Protein AF-A0A1H4D649-F1 (afdb_monomer_lite)

Radius of gyration: 18.48 Å; chains: 1; bounding box: 42×36×55 Å

pLDDT: mean 93.85, std 6.38, range [50.16, 98.44]

Structure (mmCIF, N/CA/C/O backbone):
data_AF-A0A1H4D649-F1
#
_entry.id   AF-A0A1H4D649-F1
#
loop_
_atom_site.group_PDB
_atom_site.id
_atom_site.type_symbol
_atom_site.label_atom_id
_atom_site.label_alt_id
_atom_site.label_comp_id
_atom_site.label_asym_id
_atom_site.label_entity_id
_atom_site.label_seq_id
_atom_site.pdbx_PDB_ins_code
_atom_site.Cartn_x
_atom_site.Cartn_y
_atom_site.Cartn_z
_atom_site.occupancy
_atom_site.B_iso_or_equiv
_atom_site.auth_seq_id
_atom_site.auth_comp_id
_atom_site.auth_asym_id
_atom_site.auth_atom_id
_atom_site.pdbx_PDB_model_num
ATOM 1 N N . MET A 1 1 ? -26.988 -7.680 29.047 1.00 50.16 1 MET A N 1
ATOM 2 C CA . MET A 1 1 ? -26.308 -8.970 28.793 1.00 50.16 1 MET A CA 1
ATOM 3 C C . MET A 1 1 ? -24.868 -8.710 28.358 1.00 50.16 1 MET A C 1
ATOM 5 O O . MET A 1 1 ? -24.687 -8.160 27.274 1.00 50.16 1 MET A O 1
ATOM 9 N N . PRO A 1 2 ? -23.869 -9.079 29.176 1.00 62.22 2 PRO A N 1
ATOM 10 C CA . PRO A 1 2 ? -22.442 -8.845 28.904 1.00 62.22 2 PRO A CA 1
ATOM 11 C C . PRO A 1 2 ? -21.950 -9.403 27.554 1.00 62.22 2 PRO A C 1
ATOM 13 O O . PRO A 1 2 ? -21.134 -8.778 26.887 1.00 62.22 2 PRO A O 1
ATOM 16 N N . GLY A 1 3 ? -22.519 -10.518 27.077 1.00 72.06 3 GLY A N 1
ATOM 17 C CA . GLY A 1 3 ? -22.082 -11.174 25.835 1.00 72.06 3 GLY A CA 1
ATOM 18 C C . GLY A 1 3 ? -22.300 -10.380 24.537 1.00 72.06 3 GLY A C 1
ATOM 19 O O . GLY A 1 3 ? -21.521 -10.526 23.598 1.00 72.06 3 GLY A O 1
ATOM 20 N N . ARG A 1 4 ? -23.309 -9.495 24.462 1.00 71.31 4 ARG A N 1
ATOM 21 C CA . ARG A 1 4 ? -23.602 -8.726 23.231 1.00 71.31 4 ARG A CA 1
ATOM 22 C C . ARG A 1 4 ? -22.546 -7.653 22.946 1.00 71.31 4 ARG A C 1
ATOM 24 O O . ARG A 1 4 ? -22.216 -7.400 21.787 1.00 71.31 4 ARG A O 1
ATOM 31 N N . GLN A 1 5 ? -22.020 -7.022 23.995 1.00 75.31 5 GLN A N 1
ATOM 32 C CA . GLN A 1 5 ? -20.973 -6.006 23.870 1.00 75.31 5 GLN A CA 1
ATOM 33 C C . GLN A 1 5 ? -19.656 -6.648 23.425 1.00 75.31 5 GLN A C 1
ATOM 35 O O . GLN A 1 5 ? -19.051 -6.179 22.465 1.00 75.31 5 GLN A O 1
ATOM 40 N N . THR A 1 6 ? -19.282 -7.780 24.027 1.00 79.50 6 THR A N 1
ATOM 41 C CA . THR A 1 6 ? -18.096 -8.550 23.628 1.00 79.50 6 THR A CA 1
ATOM 42 C C . THR A 1 6 ? -18.176 -9.015 22.175 1.00 79.50 6 THR A C 1
ATOM 44 O O . THR A 1 6 ? -17.224 -8.817 21.426 1.00 79.50 6 THR A O 1
ATOM 47 N N . LEU A 1 7 ? -19.323 -9.551 21.736 1.00 81.81 7 LEU A N 1
ATOM 48 C CA . LEU A 1 7 ? -19.526 -9.951 20.337 1.00 81.81 7 LEU A CA 1
ATOM 49 C C . LEU A 1 7 ? -19.322 -8.771 19.372 1.00 81.81 7 LEU A C 1
ATOM 51 O O . LEU A 1 7 ? -18.661 -8.907 18.349 1.00 81.81 7 LEU A O 1
ATOM 55 N N . THR A 1 8 ? -19.850 -7.596 19.721 1.00 90.19 8 THR A N 1
ATOM 56 C CA . THR A 1 8 ? -19.710 -6.386 18.896 1.00 90.19 8 THR A CA 1
ATOM 57 C C . THR A 1 8 ? -18.246 -5.956 18.770 1.00 90.19 8 THR A C 1
ATOM 59 O O . THR A 1 8 ? -17.802 -5.600 17.680 1.00 90.19 8 THR A O 1
ATOM 62 N N . VAL A 1 9 ? -17.476 -6.025 19.862 1.00 90.50 9 VAL A N 1
ATOM 63 C CA . VAL A 1 9 ? -16.033 -5.731 19.845 1.00 90.50 9 VAL A CA 1
ATOM 64 C C . VAL A 1 9 ? -15.288 -6.709 18.939 1.00 90.50 9 VAL A C 1
ATOM 66 O O . VAL A 1 9 ? -14.512 -6.272 18.094 1.00 90.50 9 VAL A O 1
ATOM 69 N N . GLN A 1 10 ? -15.568 -8.008 19.057 1.00 91.81 10 GLN A N 1
ATOM 70 C CA . GLN A 1 10 ? -14.917 -9.035 18.239 1.00 91.81 10 GLN A CA 1
ATOM 71 C C . GLN A 1 10 ? -15.236 -8.875 16.745 1.00 91.81 10 GLN A C 1
ATOM 73 O O . GLN A 1 10 ? -14.346 -9.000 15.907 1.00 91.81 10 GLN A O 1
ATOM 78 N N . ILE A 1 11 ? -16.474 -8.507 16.396 1.00 94.12 11 ILE A N 1
ATOM 79 C CA . ILE A 1 11 ? -16.847 -8.197 15.007 1.00 94.12 11 ILE A CA 1
ATOM 80 C C . ILE A 1 11 ? -16.070 -6.980 14.490 1.00 94.12 11 ILE A C 1
ATOM 82 O O . ILE A 1 11 ? -15.531 -7.021 13.385 1.00 94.12 11 ILE A O 1
ATOM 86 N N . ASN A 1 12 ? -15.965 -5.905 15.276 1.00 95.56 12 ASN A N 1
ATOM 87 C CA . ASN A 1 12 ? -15.187 -4.731 14.870 1.00 95.56 12 ASN A CA 1
ATOM 88 C C . ASN A 1 12 ? -13.706 -5.083 14.672 1.00 95.56 12 ASN A C 1
ATOM 90 O O . ASN A 1 12 ? -13.090 -4.635 13.708 1.00 95.56 12 ASN A O 1
ATOM 94 N N . PHE A 1 13 ? -13.145 -5.919 15.544 1.00 96.31 13 PHE A N 1
ATOM 95 C CA . PHE A 1 13 ? -11.767 -6.391 15.435 1.00 96.31 13 PHE A CA 1
ATOM 96 C C . PHE A 1 13 ? -11.538 -7.214 14.163 1.00 96.31 13 PHE A C 1
ATOM 98 O O . PHE A 1 13 ? -10.566 -6.972 13.443 1.00 96.31 13 PHE A O 1
ATOM 105 N N . ALA A 1 14 ? -12.461 -8.122 13.839 1.00 96.38 14 ALA A N 1
ATOM 106 C CA . ALA A 1 14 ? -12.430 -8.889 12.597 1.00 96.38 14 ALA A CA 1
ATOM 107 C C . ALA A 1 14 ? -12.497 -7.980 11.356 1.00 96.38 14 ALA A C 1
ATOM 109 O O . ALA A 1 14 ? -11.747 -8.175 10.404 1.00 96.38 14 ALA A O 1
ATOM 110 N N . LEU A 1 15 ? -13.330 -6.933 11.376 1.00 96.50 15 LEU A N 1
ATOM 111 C CA . LEU A 1 15 ? -13.402 -5.965 10.275 1.00 96.50 15 LEU A CA 1
ATOM 112 C C . LEU A 1 15 ? -12.088 -5.194 10.095 1.00 96.50 15 LEU A C 1
ATOM 114 O O . LEU A 1 15 ? -11.616 -5.036 8.975 1.00 96.50 15 LEU A O 1
ATOM 118 N N . ILE A 1 16 ? -11.488 -4.715 11.185 1.00 97.00 16 ILE A N 1
ATOM 119 C CA . ILE A 1 16 ? -10.252 -3.920 11.142 1.00 97.00 16 ILE A CA 1
ATOM 120 C C . ILE A 1 16 ? -9.076 -4.761 10.636 1.00 97.00 16 ILE A C 1
ATOM 122 O O . ILE A 1 16 ? -8.329 -4.325 9.758 1.00 97.00 16 ILE A O 1
ATOM 126 N N . THR A 1 17 ? -8.929 -5.976 11.164 1.00 96.62 17 THR A N 1
ATOM 127 C CA . THR A 1 17 ? -7.891 -6.918 10.722 1.00 96.62 17 THR A CA 1
ATOM 128 C C . THR A 1 17 ? -8.098 -7.329 9.266 1.00 96.62 17 THR A C 1
ATOM 130 O O . THR A 1 17 ? -7.141 -7.295 8.494 1.00 96.62 17 THR A O 1
ATOM 133 N N . GLY A 1 18 ? -9.344 -7.604 8.867 1.00 97.25 18 GLY A N 1
ATOM 134 C CA . GLY A 1 18 ? -9.715 -7.889 7.483 1.00 97.25 18 GLY A CA 1
ATOM 135 C C . GLY A 1 18 ? -9.338 -6.761 6.524 1.00 97.25 18 GLY A C 1
ATOM 136 O O . GLY A 1 18 ? -8.682 -7.015 5.524 1.00 97.25 18 GLY A O 1
ATOM 137 N N . LEU A 1 19 ? -9.648 -5.502 6.854 1.00 97.88 19 LEU A N 1
ATOM 138 C CA . LEU A 1 19 ? -9.308 -4.351 6.003 1.00 97.88 19 LEU A CA 1
ATOM 139 C C . LEU A 1 19 ? -7.804 -4.234 5.714 1.00 97.88 19 LEU A C 1
ATOM 141 O O . LEU A 1 19 ? -7.420 -3.957 4.579 1.00 97.88 19 LEU A O 1
ATOM 145 N N . SER A 1 20 ? -6.950 -4.440 6.722 1.00 96.94 20 SER A N 1
ATOM 146 C CA . SER A 1 20 ? -5.493 -4.418 6.525 1.00 96.94 20 SER A CA 1
ATOM 147 C C . SER A 1 20 ? -5.022 -5.583 5.647 1.00 96.94 20 SER A C 1
ATOM 149 O O . SER A 1 20 ? -4.202 -5.371 4.756 1.00 96.94 20 SER A O 1
ATOM 151 N N . SER A 1 21 ? -5.564 -6.788 5.849 1.00 96.12 21 SER A N 1
ATOM 152 C CA . SER A 1 21 ? -5.237 -7.963 5.032 1.00 96.12 21 SER A CA 1
ATOM 153 C C . SER A 1 21 ? -5.671 -7.811 3.573 1.00 96.12 21 SER A C 1
ATOM 155 O O . SER A 1 21 ? -4.878 -8.086 2.677 1.00 96.12 21 SER A O 1
ATOM 157 N N . GLU A 1 22 ? -6.886 -7.322 3.321 1.00 97.75 22 GLU A N 1
ATOM 158 C CA . GLU A 1 22 ? -7.396 -7.077 1.964 1.00 97.75 22 GLU A CA 1
ATOM 159 C C . GLU A 1 22 ? -6.545 -6.036 1.231 1.00 97.75 22 GLU A C 1
ATOM 161 O O . GLU A 1 22 ? -6.132 -6.238 0.091 1.00 97.75 22 GLU A O 1
ATOM 166 N N . PHE A 1 23 ? -6.195 -4.940 1.910 1.00 98.19 23 PHE A N 1
ATOM 167 C CA . PHE A 1 23 ? -5.320 -3.929 1.325 1.00 98.19 23 PHE A CA 1
ATOM 168 C C . PHE A 1 23 ? -3.904 -4.458 1.055 1.00 98.19 23 PHE A C 1
ATOM 170 O O . PHE A 1 23 ? -3.298 -4.113 0.041 1.00 98.19 23 PHE A O 1
ATOM 177 N N . GLN A 1 24 ? -3.378 -5.325 1.925 1.00 97.25 24 GLN A N 1
ATOM 178 C CA . GLN A 1 24 ? -2.114 -6.020 1.678 1.00 97.25 24 GLN A CA 1
ATOM 179 C C . GLN A 1 24 ? -2.203 -6.915 0.434 1.00 97.25 24 GLN A C 1
ATOM 181 O O . GLN A 1 24 ? -1.266 -6.929 -0.362 1.00 97.25 24 GLN A O 1
ATOM 186 N N . GLY A 1 25 ? -3.321 -7.625 0.251 1.00 97.38 25 GLY A N 1
ATOM 187 C CA . GLY A 1 25 ? -3.605 -8.422 -0.944 1.00 97.38 25 GLY A CA 1
ATOM 188 C C . GLY A 1 25 ? -3.597 -7.574 -2.214 1.00 97.38 25 GLY A C 1
ATOM 189 O O . GLY A 1 25 ? -2.839 -7.872 -3.134 1.00 97.38 25 GLY A O 1
ATOM 190 N N . PHE A 1 26 ? -4.341 -6.463 -2.215 1.00 97.69 26 PHE A N 1
ATOM 191 C CA . PHE A 1 26 ? -4.327 -5.484 -3.306 1.00 97.69 26 PHE A CA 1
ATOM 192 C C . PHE A 1 26 ? -2.906 -4.998 -3.626 1.00 97.69 26 PHE A C 1
ATOM 194 O O . PHE A 1 26 ? -2.477 -5.044 -4.775 1.00 97.69 26 PHE A O 1
ATOM 201 N N . ALA A 1 27 ? -2.149 -4.561 -2.616 1.00 97.50 27 ALA A N 1
ATOM 202 C CA . ALA A 1 27 ? -0.816 -4.006 -2.830 1.00 97.50 27 ALA A CA 1
ATOM 203 C C . ALA A 1 27 ? 0.164 -5.039 -3.412 1.00 97.50 27 ALA A C 1
ATOM 205 O O . ALA A 1 27 ? 1.004 -4.688 -4.240 1.00 97.50 27 ALA A O 1
ATOM 206 N N . ARG A 1 28 ? 0.041 -6.312 -3.010 1.00 96.94 28 ARG A N 1
ATOM 207 C CA . ARG A 1 28 ? 0.821 -7.419 -3.583 1.00 96.94 28 ARG A CA 1
ATOM 208 C C . ARG A 1 28 ? 0.428 -7.692 -5.028 1.00 96.94 28 ARG A C 1
ATOM 210 O O . ARG A 1 28 ? 1.317 -7.821 -5.861 1.00 96.94 28 ARG A O 1
ATOM 217 N N . GLN A 1 29 ? -0.870 -7.731 -5.317 1.00 97.19 29 GLN A N 1
ATOM 218 C CA . GLN A 1 29 ? -1.369 -7.959 -6.668 1.00 97.19 29 GLN A CA 1
ATOM 219 C C . GLN A 1 29 ? -0.921 -6.853 -7.627 1.00 97.19 29 GLN A C 1
ATOM 221 O O . GLN A 1 29 ? -0.374 -7.159 -8.680 1.00 97.19 29 GLN A O 1
ATOM 226 N N . LEU A 1 30 ? -1.069 -5.582 -7.244 1.00 97.56 30 LEU A N 1
ATOM 227 C CA . LEU A 1 30 ? -0.631 -4.460 -8.077 1.00 97.56 30 LEU A CA 1
ATOM 228 C C . LEU A 1 30 ? 0.886 -4.486 -8.317 1.00 97.56 30 LEU A C 1
ATOM 230 O O . LEU A 1 30 ? 1.361 -4.170 -9.408 1.00 97.56 30 LEU A O 1
ATOM 234 N N . HIS A 1 31 ? 1.664 -4.887 -7.308 1.00 96.94 31 HIS A N 1
ATOM 235 C CA . HIS A 1 31 ? 3.105 -5.077 -7.470 1.00 96.94 31 HIS A CA 1
ATOM 236 C C . HIS A 1 31 ? 3.409 -6.205 -8.460 1.00 96.94 31 HIS A C 1
ATOM 238 O O . HIS A 1 31 ? 4.203 -6.000 -9.372 1.00 96.94 31 HIS A O 1
ATOM 244 N N . ASP A 1 32 ? 2.728 -7.349 -8.354 1.00 96.38 32 ASP A N 1
ATOM 245 C CA . ASP A 1 32 ? 2.872 -8.448 -9.311 1.00 96.38 32 ASP A CA 1
ATOM 246 C C . ASP A 1 32 ? 2.512 -7.990 -10.733 1.00 96.38 32 ASP A C 1
ATOM 248 O O . ASP A 1 32 ? 3.306 -8.192 -11.652 1.00 96.38 32 ASP A O 1
ATOM 252 N N . GLU A 1 33 ? 1.379 -7.308 -10.922 1.00 96.75 33 GLU A N 1
ATOM 253 C CA . GLU A 1 33 ? 0.952 -6.727 -12.207 1.00 96.75 33 GLU A CA 1
ATOM 254 C C . GLU A 1 33 ? 1.990 -5.747 -12.772 1.00 96.75 33 GLU A C 1
ATOM 256 O O . GLU A 1 33 ? 2.311 -5.797 -13.961 1.00 96.75 33 GLU A O 1
ATOM 261 N N 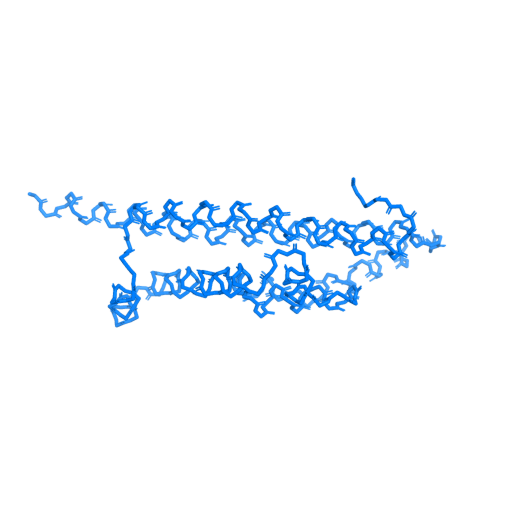. SER A 1 34 ? 2.614 -4.939 -11.913 1.00 96.50 34 SER A N 1
ATOM 262 C CA . SER A 1 34 ? 3.719 -4.052 -12.293 1.00 96.50 34 SER A CA 1
ATOM 263 C C . SER A 1 34 ? 4.934 -4.830 -12.810 1.00 96.50 34 SER A C 1
ATOM 265 O O . SER A 1 34 ? 5.529 -4.446 -13.819 1.00 96.50 34 SER A O 1
ATOM 267 N N . ILE A 1 35 ? 5.294 -5.945 -12.159 1.00 95.12 35 ILE A N 1
ATOM 268 C CA . ILE A 1 35 ? 6.378 -6.834 -12.612 1.00 95.12 35 ILE A CA 1
ATOM 269 C C . ILE A 1 35 ? 6.028 -7.435 -13.976 1.00 95.12 35 ILE A C 1
ATOM 271 O O . ILE A 1 35 ? 6.875 -7.461 -14.872 1.00 95.12 35 ILE A O 1
ATOM 275 N N . TYR A 1 36 ? 4.796 -7.926 -14.139 1.00 93.50 36 TYR A N 1
ATOM 276 C CA . TYR A 1 36 ? 4.326 -8.497 -15.401 1.00 93.50 36 TYR A CA 1
ATOM 277 C C . TYR A 1 36 ? 4.417 -7.487 -16.542 1.00 93.50 36 TYR A C 1
ATOM 279 O O . TYR A 1 36 ? 5.009 -7.799 -17.576 1.00 93.50 36 TYR A O 1
ATOM 287 N N . ALA A 1 37 ? 3.875 -6.284 -16.346 1.00 94.38 37 ALA A N 1
ATOM 288 C CA . ALA A 1 37 ? 3.899 -5.224 -17.345 1.00 94.38 37 ALA A CA 1
ATOM 289 C C . ALA A 1 37 ? 5.338 -4.847 -17.721 1.00 94.38 37 ALA A C 1
ATOM 291 O O . ALA A 1 37 ? 5.694 -4.879 -18.899 1.00 94.38 37 ALA A O 1
ATOM 292 N N . PHE A 1 38 ? 6.190 -4.600 -16.718 1.00 92.69 38 PHE A N 1
ATOM 293 C CA . PHE A 1 38 ? 7.594 -4.250 -16.924 1.00 92.69 38 PHE A CA 1
ATOM 294 C C . PHE A 1 38 ? 8.339 -5.312 -17.735 1.00 92.69 38 PHE A C 1
ATOM 296 O O . PHE A 1 38 ? 8.965 -4.994 -18.742 1.00 92.69 38 PHE A O 1
ATOM 303 N N . VAL A 1 39 ? 8.261 -6.586 -17.335 1.00 91.44 39 VAL A N 1
ATOM 304 C CA . VAL A 1 39 ? 9.004 -7.653 -18.020 1.00 91.44 39 VAL A CA 1
ATOM 305 C C . VAL A 1 39 ? 8.470 -7.899 -19.428 1.00 91.44 39 VAL A C 1
ATOM 307 O O . VAL A 1 39 ? 9.268 -8.142 -20.332 1.00 91.44 39 VAL A O 1
ATOM 310 N N . ASN A 1 40 ? 7.159 -7.787 -19.646 1.00 89.12 40 ASN A N 1
ATOM 311 C CA . ASN A 1 40 ? 6.572 -7.927 -20.979 1.00 89.12 40 ASN A CA 1
ATOM 312 C C . ASN A 1 40 ? 6.984 -6.796 -21.931 1.00 89.12 40 ASN A C 1
ATOM 314 O O . ASN A 1 40 ? 7.085 -7.038 -23.131 1.00 89.12 40 ASN A O 1
ATOM 318 N N . ALA A 1 41 ? 7.260 -5.599 -21.410 1.00 89.31 41 ALA A N 1
ATOM 319 C CA . ALA A 1 41 ? 7.794 -4.494 -22.201 1.00 89.31 41 ALA A CA 1
ATOM 320 C C . ALA A 1 41 ? 9.289 -4.659 -22.540 1.00 89.31 41 ALA A C 1
ATOM 322 O O . ALA A 1 41 ? 9.788 -4.012 -23.460 1.00 89.31 41 ALA A O 1
ATOM 323 N N . THR A 1 42 ? 10.030 -5.525 -21.834 1.00 82.44 42 THR A N 1
ATOM 324 C CA . THR A 1 42 ? 11.439 -5.788 -22.166 1.00 82.44 42 THR A CA 1
ATOM 325 C C . THR A 1 42 ? 11.579 -6.676 -23.404 1.00 82.44 42 THR A C 1
ATOM 327 O O . THR A 1 42 ? 10.866 -7.662 -23.577 1.00 82.44 42 THR A O 1
ATOM 330 N N . THR A 1 43 ? 12.577 -6.398 -24.246 1.00 81.62 43 THR A N 1
ATOM 331 C CA . THR A 1 43 ? 12.881 -7.181 -25.458 1.00 81.62 43 THR A CA 1
ATOM 332 C C . THR A 1 43 ? 13.616 -8.497 -25.172 1.00 81.62 43 THR A C 1
ATOM 334 O O . THR A 1 43 ? 14.292 -9.016 -26.056 1.00 81.62 43 THR A O 1
ATOM 337 N N . VAL A 1 44 ? 13.546 -9.034 -23.946 1.00 81.00 44 VAL A N 1
ATOM 338 C CA . VAL A 1 44 ? 14.234 -10.276 -23.558 1.00 81.00 44 VAL A CA 1
ATOM 339 C C . VAL A 1 44 ? 13.558 -11.463 -24.263 1.00 81.00 44 VAL A C 1
ATOM 341 O O . VAL A 1 44 ? 12.440 -11.827 -23.888 1.00 81.00 44 VAL A O 1
ATOM 344 N N . PRO A 1 45 ? 14.197 -12.100 -25.267 1.00 79.25 45 PRO A N 1
ATOM 345 C CA . PRO A 1 45 ? 13.522 -13.110 -26.085 1.00 79.25 45 PRO A CA 1
ATOM 346 C C . PRO A 1 45 ? 13.333 -14.423 -25.318 1.00 79.25 45 PRO A C 1
ATOM 348 O O . PRO A 1 45 ? 12.290 -15.076 -25.409 1.00 79.25 45 PRO A O 1
ATOM 351 N N . ASP A 1 46 ? 14.342 -14.790 -24.525 1.00 89.38 46 ASP A N 1
ATOM 352 C CA . ASP A 1 46 ? 14.404 -16.059 -23.813 1.00 89.38 46 ASP A CA 1
ATOM 353 C C . ASP A 1 46 ? 13.380 -16.103 -22.652 1.00 89.38 46 ASP A C 1
ATOM 355 O O . ASP A 1 46 ? 13.434 -15.272 -21.735 1.00 89.38 46 ASP A O 1
ATOM 359 N N . PRO A 1 47 ? 12.420 -17.050 -22.662 1.00 88.44 47 PRO A N 1
ATOM 360 C CA . PRO A 1 47 ? 11.431 -17.201 -21.592 1.00 88.44 47 PRO A CA 1
ATOM 361 C C . PRO A 1 47 ? 12.036 -17.519 -20.217 1.00 88.44 47 PRO A C 1
ATOM 363 O O . PRO A 1 47 ? 11.509 -17.069 -19.200 1.00 88.44 47 PRO A O 1
ATOM 366 N N . THR A 1 48 ? 13.147 -18.255 -20.172 1.00 91.56 48 THR A N 1
ATOM 367 C CA . THR A 1 48 ? 13.870 -18.594 -18.939 1.00 91.56 48 THR A CA 1
ATOM 368 C C . THR A 1 48 ? 14.460 -17.340 -18.318 1.00 91.56 48 THR A C 1
ATOM 370 O O . THR A 1 48 ? 14.271 -17.090 -17.129 1.00 91.56 48 THR A O 1
ATOM 373 N N . ILE A 1 49 ? 15.113 -16.500 -19.127 1.00 88.75 49 ILE A N 1
ATOM 374 C CA . ILE A 1 49 ? 15.678 -15.232 -18.646 1.00 88.75 49 ILE A CA 1
ATOM 375 C C . ILE A 1 49 ? 14.557 -14.306 -18.162 1.00 88.75 49 ILE A C 1
ATOM 377 O O . ILE A 1 49 ? 14.674 -13.729 -17.081 1.00 88.75 49 ILE A O 1
ATOM 381 N N . ARG A 1 50 ? 13.430 -14.217 -18.884 1.00 89.25 50 ARG A N 1
ATOM 382 C CA . ARG A 1 50 ? 12.254 -13.457 -18.418 1.00 89.25 50 ARG A CA 1
ATOM 383 C C . ARG A 1 50 ? 11.753 -13.944 -17.063 1.00 89.25 50 ARG A C 1
ATOM 385 O O . ARG A 1 50 ? 11.468 -13.122 -16.196 1.00 89.25 50 ARG A O 1
ATOM 392 N N . GLN A 1 51 ? 11.678 -15.256 -16.852 1.00 90.00 51 GLN A N 1
ATOM 393 C CA . GLN A 1 51 ? 11.263 -15.810 -15.566 1.00 90.00 51 GLN A CA 1
ATOM 394 C C . GLN A 1 51 ? 12.246 -15.454 -14.444 1.00 90.00 51 GLN A C 1
ATOM 396 O O . GLN A 1 51 ? 11.808 -15.064 -13.364 1.00 90.00 51 GLN A O 1
ATOM 401 N N . VAL A 1 52 ? 13.555 -15.517 -14.703 1.00 91.19 52 VAL A N 1
ATOM 402 C CA . VAL A 1 52 ? 14.583 -15.104 -13.733 1.00 91.19 52 VAL A CA 1
ATOM 403 C C . VAL A 1 52 ? 14.432 -13.626 -13.367 1.00 91.19 52 VAL A C 1
ATOM 405 O O . VAL A 1 52 ? 14.432 -13.295 -12.183 1.00 91.19 52 VAL A O 1
ATOM 408 N N . VAL A 1 53 ? 14.225 -12.742 -14.350 1.00 90.25 53 VAL A N 1
ATOM 409 C CA . VAL A 1 53 ? 13.993 -11.309 -14.097 1.00 90.25 53 VAL A CA 1
ATOM 410 C C . VAL A 1 53 ? 12.741 -11.107 -13.240 1.00 90.25 53 VAL A C 1
ATOM 412 O O . VAL A 1 53 ? 12.793 -10.396 -12.239 1.00 90.25 53 VAL A O 1
ATOM 415 N N . ARG A 1 54 ? 11.630 -11.781 -13.563 1.00 90.94 54 ARG A N 1
ATOM 416 C CA . ARG A 1 54 ? 10.390 -11.700 -12.770 1.00 90.94 54 ARG A CA 1
ATOM 417 C C . ARG A 1 54 ? 10.608 -12.154 -11.331 1.00 90.94 54 ARG A C 1
ATOM 419 O O . ARG A 1 54 ? 10.211 -11.453 -10.403 1.00 90.94 54 ARG A O 1
ATOM 426 N N . SER A 1 55 ? 11.273 -13.292 -11.140 1.00 90.81 55 SER A N 1
ATOM 427 C CA . SER A 1 55 ? 11.620 -13.800 -9.813 1.00 90.81 55 SER A CA 1
ATOM 428 C C . SER A 1 55 ? 12.515 -12.833 -9.044 1.00 90.81 55 SER A C 1
ATOM 430 O O . SER A 1 55 ? 12.316 -12.672 -7.844 1.00 90.81 55 SER A O 1
ATOM 432 N N . GLN A 1 56 ? 13.443 -12.145 -9.712 1.00 91.19 56 GLN A N 1
ATOM 433 C CA . GLN A 1 56 ? 14.308 -11.161 -9.070 1.00 91.19 56 GLN A CA 1
ATOM 434 C C . GLN A 1 56 ? 13.528 -9.935 -8.579 1.00 91.19 56 GLN A C 1
ATOM 436 O O . GLN A 1 56 ? 13.745 -9.500 -7.450 1.00 91.19 56 GLN A O 1
ATOM 441 N N . PHE A 1 57 ? 12.594 -9.410 -9.377 1.00 89.62 57 PHE A N 1
ATOM 442 C CA . PHE A 1 57 ? 11.741 -8.285 -8.973 1.00 89.62 57 PHE A CA 1
ATOM 443 C C . PHE A 1 57 ? 10.737 -8.652 -7.871 1.00 89.62 57 PHE A C 1
ATOM 445 O O . PHE A 1 57 ? 10.424 -7.817 -7.025 1.00 89.62 57 PHE A O 1
ATOM 452 N N . ALA A 1 58 ? 10.243 -9.893 -7.863 1.00 91.56 58 ALA A N 1
ATOM 453 C CA . ALA A 1 58 ? 9.380 -10.393 -6.794 1.00 91.56 58 ALA A CA 1
ATOM 454 C C . ALA A 1 58 ? 10.172 -10.722 -5.515 1.00 91.56 58 ALA A C 1
ATOM 456 O O . ALA A 1 58 ? 9.618 -10.740 -4.413 1.00 91.56 58 ALA A O 1
ATOM 457 N N . SER A 1 59 ? 11.473 -11.006 -5.647 1.00 90.50 59 SER A N 1
ATOM 458 C CA . SER A 1 59 ? 12.308 -11.394 -4.517 1.00 90.50 59 SER A CA 1
ATOM 459 C C . SER A 1 59 ? 12.407 -10.266 -3.494 1.00 90.50 59 SER A C 1
ATOM 461 O O . SER A 1 59 ? 12.618 -9.100 -3.817 1.00 90.50 59 SER A O 1
ATOM 463 N N . GLY A 1 60 ? 12.255 -10.622 -2.220 1.00 87.19 60 GLY A N 1
ATOM 464 C CA . GLY A 1 60 ? 12.413 -9.663 -1.132 1.00 87.19 60 GLY A CA 1
ATOM 465 C C . GLY A 1 60 ? 11.281 -8.642 -0.997 1.00 87.19 60 GLY A C 1
ATOM 466 O O . GLY A 1 60 ? 11.462 -7.705 -0.222 1.00 87.19 60 GLY A O 1
ATOM 467 N N . ARG A 1 61 ? 10.128 -8.837 -1.661 1.00 93.44 61 ARG A N 1
ATOM 468 C CA . ARG A 1 61 ? 8.927 -8.013 -1.459 1.00 93.44 61 ARG A CA 1
ATOM 469 C C . ARG A 1 61 ? 8.590 -7.915 0.033 1.00 93.44 61 ARG A C 1
ATOM 471 O O . ARG A 1 61 ? 8.311 -8.914 0.699 1.00 93.44 61 ARG A O 1
ATOM 478 N N . SER A 1 62 ? 8.614 -6.703 0.572 1.00 94.12 62 SER A N 1
ATOM 479 C CA . SER A 1 62 ? 8.394 -6.403 1.990 1.00 94.12 62 SER A CA 1
ATOM 480 C C . SER A 1 62 ? 7.007 -6.857 2.433 1.00 94.12 62 SER A C 1
ATOM 482 O O . SER A 1 62 ? 6.857 -7.426 3.516 1.00 94.12 62 SER A O 1
ATOM 484 N N . LEU A 1 63 ? 6.005 -6.684 1.564 1.00 93.06 63 LEU A N 1
ATOM 485 C CA . LEU A 1 63 ? 4.624 -7.116 1.793 1.00 93.06 63 LEU A CA 1
ATOM 486 C C . LEU A 1 63 ? 4.445 -8.640 1.920 1.00 93.06 63 LEU A C 1
ATOM 488 O O . LEU A 1 63 ? 3.371 -9.082 2.334 1.00 93.06 63 LEU A O 1
ATOM 492 N N . ASP A 1 64 ? 5.458 -9.459 1.614 1.00 92.19 64 ASP A N 1
ATOM 493 C CA . ASP A 1 64 ? 5.419 -10.903 1.894 1.00 92.19 64 ASP A CA 1
ATOM 494 C C . ASP A 1 64 ? 5.714 -11.224 3.362 1.00 92.19 64 ASP A C 1
ATOM 496 O O . ASP A 1 64 ? 5.372 -12.304 3.842 1.00 92.19 64 ASP A O 1
ATOM 500 N N . ARG A 1 65 ? 6.354 -10.296 4.080 1.00 89.94 65 ARG A N 1
ATOM 501 C CA . ARG A 1 65 ? 6.853 -10.501 5.449 1.00 89.94 65 ARG A CA 1
ATOM 502 C C . ARG A 1 65 ? 6.260 -9.527 6.459 1.00 89.94 65 ARG A C 1
ATOM 504 O O . ARG A 1 65 ? 6.338 -9.773 7.658 1.00 89.94 65 ARG A O 1
ATOM 511 N N . GLN A 1 66 ? 5.723 -8.404 5.991 1.00 91.12 66 GLN A N 1
ATOM 512 C CA . GLN A 1 66 ? 5.304 -7.284 6.825 1.00 91.12 66 GLN A CA 1
ATOM 513 C C . GLN A 1 66 ? 3.911 -6.787 6.437 1.00 91.12 66 GLN A C 1
ATOM 515 O O . GLN A 1 66 ? 3.428 -7.015 5.329 1.00 91.12 66 GLN A O 1
ATOM 520 N N . ASN A 1 67 ? 3.277 -6.067 7.361 1.00 94.25 67 ASN A N 1
ATOM 521 C CA . ASN A 1 67 ? 2.024 -5.360 7.116 1.00 94.25 67 ASN A CA 1
ATOM 522 C C . ASN A 1 67 ? 2.203 -4.260 6.050 1.00 94.25 67 ASN A C 1
ATOM 524 O O . ASN A 1 67 ? 3.318 -3.752 5.882 1.00 94.25 67 ASN A O 1
ATOM 528 N N . PRO A 1 68 ? 1.115 -3.818 5.387 1.00 95.75 68 PRO A N 1
ATOM 529 C CA . PRO A 1 68 ? 1.151 -2.762 4.375 1.00 95.75 68 PRO A CA 1
ATOM 530 C C . PRO A 1 68 ? 1.334 -1.376 5.010 1.00 95.75 68 PRO A C 1
ATOM 532 O O . PRO A 1 68 ? 0.437 -0.531 5.025 1.00 95.75 68 PRO A O 1
ATOM 535 N N . THR A 1 69 ? 2.505 -1.155 5.600 1.00 96.69 69 THR A N 1
ATOM 536 C CA . THR A 1 69 ? 2.929 0.130 6.156 1.00 96.69 69 THR A CA 1
ATOM 537 C C . THR A 1 69 ? 3.419 1.053 5.041 1.00 96.69 69 THR A C 1
ATOM 539 O O . THR A 1 69 ? 3.822 0.568 3.977 1.00 96.69 69 THR A O 1
ATOM 542 N N . PRO A 1 70 ? 3.479 2.378 5.272 1.00 97.06 70 PRO A N 1
ATOM 543 C CA . PRO A 1 70 ? 4.069 3.290 4.299 1.00 97.06 70 PRO A CA 1
ATOM 544 C C . PRO A 1 70 ? 5.491 2.898 3.880 1.00 97.06 70 PRO A C 1
ATOM 546 O O . PRO A 1 70 ? 5.834 2.961 2.702 1.00 97.06 70 PRO A O 1
ATOM 549 N N . SER A 1 71 ? 6.308 2.425 4.823 1.00 95.69 71 SER A N 1
ATOM 550 C CA . SER A 1 71 ? 7.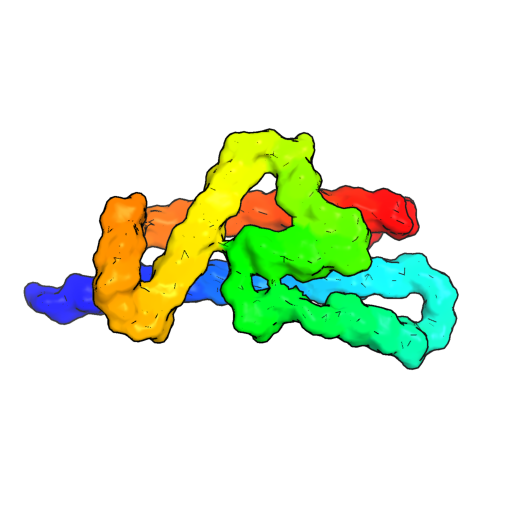679 1.997 4.535 1.00 95.69 71 SER A CA 1
ATOM 551 C C . SER A 1 71 ? 7.733 0.746 3.651 1.00 95.69 71 SER A C 1
ATOM 553 O O . SER A 1 71 ? 8.484 0.737 2.674 1.00 95.69 71 SER A O 1
ATOM 555 N N . ALA A 1 72 ? 6.912 -0.270 3.945 1.00 95.75 72 ALA A N 1
ATOM 556 C CA . ALA A 1 72 ? 6.850 -1.500 3.153 1.00 95.75 72 ALA A CA 1
ATOM 557 C C . ALA A 1 72 ? 6.383 -1.213 1.718 1.00 95.75 72 ALA A C 1
ATOM 559 O O . ALA A 1 72 ? 7.071 -1.574 0.767 1.00 95.75 72 ALA A O 1
ATOM 560 N N . LEU A 1 73 ? 5.285 -0.460 1.567 1.00 95.81 73 LEU A N 1
ATOM 561 C CA . LEU A 1 73 ? 4.781 -0.032 0.258 1.00 95.81 73 LEU A CA 1
ATOM 562 C C . LEU A 1 73 ? 5.840 0.745 -0.524 1.00 95.81 73 LEU A C 1
ATOM 564 O O . LEU A 1 73 ? 6.116 0.438 -1.676 1.00 95.81 73 LEU A O 1
ATOM 568 N N . GLY A 1 74 ? 6.463 1.741 0.107 1.00 95.69 74 GLY A N 1
ATOM 569 C CA . GLY A 1 74 ? 7.472 2.561 -0.556 1.00 95.69 74 GLY A CA 1
ATOM 570 C C . GLY A 1 74 ? 8.705 1.763 -0.978 1.00 95.69 74 GLY A C 1
ATOM 571 O O . GLY A 1 74 ? 9.292 2.066 -2.009 1.00 95.69 74 GLY A O 1
ATOM 572 N N . SER A 1 75 ? 9.101 0.754 -0.201 1.00 95.00 75 SER A N 1
ATOM 573 C CA . SER A 1 75 ? 10.281 -0.065 -0.494 1.00 95.00 75 SER A CA 1
ATOM 574 C C . SER A 1 75 ? 10.067 -0.992 -1.687 1.00 95.00 75 SER A C 1
ATOM 576 O O . SER A 1 75 ? 10.969 -1.110 -2.513 1.00 95.00 75 SER A O 1
ATOM 578 N N . ASP A 1 76 ? 8.876 -1.571 -1.830 1.00 94.94 76 ASP A N 1
ATOM 579 C CA . ASP A 1 76 ? 8.591 -2.555 -2.881 1.00 94.94 76 ASP A CA 1
ATOM 580 C C . ASP A 1 76 ? 8.593 -1.937 -4.290 1.00 94.94 76 ASP A C 1
ATOM 582 O O . ASP A 1 76 ? 8.967 -2.598 -5.259 1.00 94.94 76 ASP A O 1
ATOM 586 N N . TYR A 1 77 ? 8.283 -0.642 -4.413 1.00 95.19 77 TYR A N 1
ATOM 587 C CA . TYR A 1 77 ? 8.322 0.069 -5.696 1.00 95.19 77 TYR A CA 1
ATOM 588 C C . TYR A 1 77 ? 9.697 0.652 -6.067 1.00 95.19 77 TYR A C 1
ATOM 590 O O . TYR A 1 77 ? 9.900 1.052 -7.217 1.00 95.19 77 TYR A O 1
ATOM 598 N N . LYS A 1 78 ? 10.685 0.638 -5.157 1.00 92.69 78 LYS A N 1
ATOM 599 C CA . LYS A 1 78 ? 12.044 1.137 -5.454 1.00 92.69 78 LYS A CA 1
ATOM 600 C C . LYS A 1 78 ? 12.725 0.363 -6.577 1.00 92.69 78 LYS A C 1
ATOM 602 O O . LYS A 1 78 ? 13.494 0.958 -7.324 1.00 92.69 78 LYS A O 1
ATOM 607 N N . ALA A 1 79 ? 12.426 -0.930 -6.721 1.00 87.81 79 ALA A N 1
ATOM 608 C CA . ALA A 1 79 ? 12.971 -1.765 -7.792 1.00 87.81 79 ALA A CA 1
ATOM 609 C C . ALA A 1 79 ? 12.600 -1.244 -9.194 1.00 87.81 79 ALA A C 1
ATOM 611 O O . ALA A 1 79 ? 13.366 -1.418 -10.136 1.00 87.81 79 ALA A O 1
ATOM 612 N N . PHE A 1 80 ? 11.469 -0.542 -9.323 1.00 90.19 80 PHE A N 1
ATOM 613 C CA . PHE A 1 80 ? 11.042 0.110 -10.564 1.00 90.19 80 PHE A CA 1
ATOM 614 C C . PHE A 1 80 ? 11.589 1.537 -10.722 1.00 90.19 80 PHE A C 1
ATOM 616 O O . PHE A 1 80 ? 11.208 2.237 -11.657 1.00 90.19 80 PHE A O 1
ATOM 623 N N . GLY A 1 81 ? 12.430 2.013 -9.799 1.00 93.06 81 GLY A N 1
ATOM 624 C CA . GLY A 1 81 ? 12.869 3.410 -9.755 1.00 93.06 81 GLY A CA 1
ATOM 625 C C . GLY A 1 81 ? 11.772 4.389 -9.321 1.00 93.06 81 GLY A C 1
ATOM 626 O O . GLY A 1 81 ? 11.894 5.586 -9.570 1.00 93.06 81 GLY A O 1
ATOM 627 N N . LEU A 1 82 ? 10.697 3.905 -8.689 1.00 96.38 82 LEU A N 1
ATOM 628 C CA . LEU A 1 82 ? 9.583 4.730 -8.227 1.00 96.38 82 LEU A CA 1
ATOM 629 C C . LEU A 1 82 ? 9.736 5.071 -6.740 1.00 96.38 82 LEU A C 1
ATOM 631 O O . LEU A 1 82 ? 9.688 4.195 -5.875 1.00 96.38 82 LEU A O 1
ATOM 635 N N . ILE A 1 83 ? 9.834 6.366 -6.429 1.00 97.25 83 ILE A N 1
ATOM 636 C CA . ILE A 1 83 ? 9.638 6.871 -5.066 1.00 97.25 83 ILE A CA 1
ATOM 637 C C . ILE A 1 83 ? 8.137 7.117 -4.877 1.00 97.25 83 ILE A C 1
ATOM 639 O O . ILE A 1 83 ? 7.613 8.186 -5.201 1.00 97.25 83 ILE A O 1
ATOM 643 N N . LEU A 1 84 ? 7.435 6.082 -4.405 1.00 97.50 84 LEU A N 1
ATOM 644 C CA . LEU A 1 84 ? 5.968 6.031 -4.394 1.00 97.50 84 LEU A CA 1
ATOM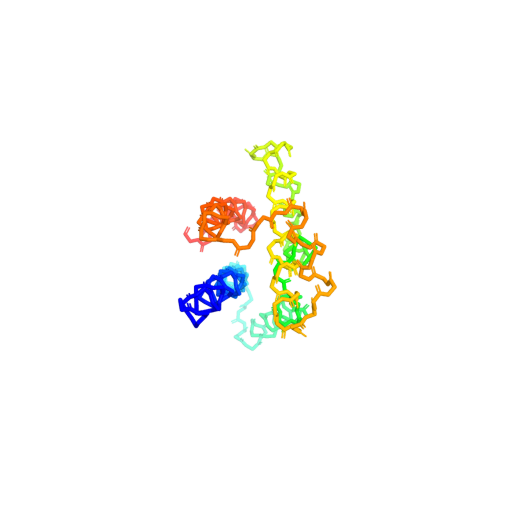 645 C C . LEU A 1 84 ? 5.332 7.236 -3.686 1.00 97.50 84 LEU A C 1
ATOM 647 O O . LEU A 1 84 ? 4.452 7.889 -4.240 1.00 97.50 84 LEU A O 1
ATOM 651 N N . TRP A 1 85 ? 5.771 7.537 -2.463 1.00 97.69 85 TRP A N 1
ATOM 652 C CA . TRP A 1 85 ? 5.137 8.573 -1.644 1.00 97.69 85 TRP A CA 1
ATOM 653 C C . TRP A 1 85 ? 5.379 9.986 -2.161 1.00 97.69 85 TRP A C 1
ATOM 655 O O . TRP A 1 85 ? 4.454 10.792 -2.120 1.00 97.69 85 TRP A O 1
ATOM 665 N N . ASP A 1 86 ? 6.561 10.260 -2.708 1.00 98.06 86 ASP A N 1
ATOM 666 C CA . ASP A 1 86 ? 6.872 11.552 -3.327 1.00 98.06 86 ASP A CA 1
ATOM 667 C C . ASP A 1 86 ? 6.026 11.755 -4.588 1.00 98.06 86 ASP A C 1
ATOM 669 O O . ASP A 1 86 ? 5.524 12.846 -4.846 1.00 98.06 86 ASP A O 1
ATOM 673 N N . SER A 1 87 ? 5.785 10.679 -5.338 1.00 98.00 87 SER A N 1
ATOM 674 C CA . SER A 1 87 ? 4.931 10.711 -6.528 1.00 98.00 87 SER A CA 1
ATOM 675 C C . SER A 1 87 ? 3.450 10.904 -6.173 1.00 98.00 87 SER A C 1
ATOM 677 O O . SER A 1 87 ? 2.748 11.670 -6.834 1.00 98.00 87 SER A O 1
ATOM 679 N N . LEU A 1 88 ? 2.973 10.274 -5.093 1.00 98.25 88 LEU A N 1
ATOM 680 C CA . LEU A 1 88 ? 1.630 10.515 -4.547 1.00 98.25 88 LEU A CA 1
ATOM 681 C C . LEU A 1 88 ? 1.478 11.947 -4.025 1.00 98.25 88 LEU A C 1
ATOM 683 O O . LEU A 1 88 ? 0.428 12.559 -4.214 1.00 98.25 88 LEU A O 1
ATOM 687 N N . GLU A 1 89 ? 2.510 12.494 -3.386 1.00 98.38 89 GLU A N 1
ATOM 688 C CA . GLU A 1 89 ? 2.533 13.889 -2.947 1.00 98.38 89 GLU A CA 1
ATOM 689 C C . GLU A 1 89 ? 2.518 14.858 -4.127 1.00 98.38 89 GLU A C 1
ATOM 691 O O . GLU A 1 89 ? 1.738 15.808 -4.110 1.00 98.38 89 GLU A O 1
ATOM 696 N N . ALA A 1 90 ? 3.307 14.603 -5.168 1.00 98.25 90 ALA A N 1
ATOM 697 C CA . ALA A 1 90 ? 3.304 15.419 -6.375 1.00 98.25 90 ALA A CA 1
ATOM 698 C C . ALA A 1 90 ? 1.928 15.421 -7.064 1.00 98.25 90 ALA A C 1
ATOM 700 O O . ALA A 1 90 ? 1.497 16.452 -7.573 1.00 98.25 90 ALA A O 1
ATOM 701 N N . MET A 1 91 ? 1.222 14.284 -7.060 1.00 98.25 91 MET A N 1
ATOM 702 C CA . MET A 1 91 ? -0.077 14.139 -7.725 1.00 98.25 91 MET A CA 1
ATOM 703 C C . MET A 1 91 ? -1.256 14.665 -6.895 1.00 98.25 91 MET A C 1
ATOM 705 O O . MET A 1 91 ? -2.181 15.259 -7.446 1.00 98.25 91 MET A O 1
ATOM 709 N N . TYR A 1 92 ? -1.256 14.439 -5.580 1.00 98.00 92 TYR A N 1
ATOM 710 C CA . TYR A 1 92 ? -2.416 14.704 -4.721 1.00 98.00 92 TYR A CA 1
ATOM 711 C C . TYR A 1 92 ? -2.166 15.712 -3.591 1.00 98.00 92 TYR A C 1
ATOM 713 O O . TYR A 1 92 ? -3.093 16.036 -2.842 1.00 98.00 92 TYR A O 1
ATOM 721 N N . GLY A 1 93 ? -0.938 16.205 -3.454 1.00 98.31 93 GLY A N 1
ATOM 722 C CA . GLY A 1 93 ? -0.526 17.179 -2.452 1.00 98.31 93 GLY A CA 1
ATOM 723 C C . GLY A 1 93 ? -0.084 16.571 -1.116 1.00 98.31 93 GLY A C 1
ATOM 724 O O . GLY A 1 93 ? -0.546 15.512 -0.674 1.00 98.31 93 GLY A O 1
ATOM 725 N N . LYS A 1 94 ? 0.788 17.314 -0.423 1.00 98.06 94 LYS A N 1
ATOM 726 C CA . LYS A 1 94 ? 1.408 16.937 0.857 1.00 98.06 94 LYS A CA 1
ATOM 727 C C . LYS A 1 94 ? 0.401 16.538 1.934 1.00 98.06 94 LYS A C 1
ATOM 729 O O . LYS A 1 94 ? 0.552 15.494 2.561 1.00 98.06 94 LYS A O 1
ATOM 734 N N . ALA A 1 95 ? -0.656 17.332 2.114 1.00 98.00 95 ALA A N 1
ATOM 735 C CA . ALA A 1 95 ? -1.660 17.089 3.151 1.00 98.00 95 ALA A CA 1
ATOM 736 C C . ALA A 1 95 ? -2.352 15.724 2.986 1.00 98.00 95 ALA A C 1
ATOM 738 O O . ALA A 1 95 ? -2.585 15.013 3.964 1.00 98.00 95 ALA A O 1
ATOM 739 N N . LYS A 1 96 ? -2.641 15.322 1.740 1.00 97.38 96 LYS A N 1
ATOM 740 C CA . LYS A 1 96 ? -3.273 14.029 1.459 1.00 97.38 96 LYS A CA 1
ATOM 741 C C . LYS A 1 96 ? -2.302 12.875 1.701 1.00 97.38 96 LYS A C 1
ATOM 743 O O . LYS A 1 96 ? -2.678 11.895 2.342 1.00 97.38 96 LYS A O 1
ATOM 748 N N . ARG A 1 97 ? -1.045 13.025 1.268 1.00 97.50 97 ARG A N 1
ATOM 749 C CA . ARG A 1 97 ? 0.032 12.058 1.529 1.00 97.50 97 ARG A CA 1
ATOM 750 C C . ARG A 1 97 ? 0.240 11.832 3.027 1.00 97.50 97 ARG A C 1
ATOM 752 O O . ARG A 1 97 ? 0.297 10.691 3.478 1.00 97.50 97 ARG A O 1
ATOM 759 N N . GLU A 1 98 ? 0.321 12.900 3.817 1.00 97.81 98 GLU A N 1
ATOM 760 C CA . GLU A 1 98 ? 0.485 12.817 5.276 1.00 97.81 98 GLU A CA 1
ATOM 761 C C . GLU A 1 98 ? -0.713 12.155 5.959 1.00 97.81 98 GLU A C 1
ATOM 763 O O . GLU A 1 98 ? -0.538 11.317 6.852 1.00 97.81 98 GLU A O 1
ATOM 768 N N . HIS A 1 99 ? -1.927 12.479 5.506 1.00 97.62 99 HIS A N 1
ATOM 769 C CA . HIS A 1 99 ? -3.144 11.851 6.001 1.00 97.62 99 HIS A CA 1
ATOM 770 C C . HIS A 1 99 ? -3.137 10.338 5.748 1.00 97.62 99 HIS A C 1
ATOM 772 O O . HIS A 1 99 ? -3.355 9.562 6.679 1.00 97.62 99 HIS A O 1
ATOM 778 N N . TRP A 1 100 ? -2.838 9.912 4.519 1.00 98.12 100 TRP A N 1
ATOM 779 C CA . TRP A 1 100 ? -2.757 8.498 4.156 1.00 98.12 100 TRP A CA 1
ATOM 780 C C . TRP A 1 100 ? -1.704 7.743 4.961 1.00 98.12 100 TRP A C 1
ATOM 782 O O . TRP A 1 100 ? -2.024 6.705 5.541 1.00 98.12 100 TRP A O 1
ATOM 792 N N . ASN A 1 101 ? -0.492 8.290 5.085 1.00 98.06 101 ASN A N 1
ATOM 793 C CA . ASN A 1 101 ? 0.560 7.671 5.893 1.00 98.06 101 ASN A CA 1
ATOM 794 C C . ASN A 1 101 ? 0.123 7.492 7.347 1.00 98.06 101 ASN A C 1
ATOM 796 O O . ASN A 1 101 ? 0.260 6.409 7.910 1.00 98.06 101 ASN A O 1
ATOM 800 N N . THR A 1 102 ? -0.456 8.537 7.939 1.00 97.75 102 THR A N 1
ATOM 801 C CA . THR A 1 102 ? -0.937 8.495 9.324 1.00 97.75 102 THR A CA 1
ATOM 802 C C . THR A 1 102 ? -2.014 7.429 9.511 1.00 97.75 102 THR A C 1
ATOM 804 O O . THR A 1 102 ? -1.983 6.678 10.486 1.00 97.75 102 THR A O 1
ATOM 807 N N . GLN A 1 103 ? -2.976 7.345 8.590 1.00 97.62 103 GLN A N 1
ATOM 808 C CA . GLN A 1 103 ? -4.072 6.384 8.700 1.00 97.62 103 GLN A CA 1
ATOM 809 C C . GLN A 1 103 ? -3.625 4.940 8.450 1.00 97.62 103 GLN A C 1
ATOM 811 O O . GLN A 1 103 ? -4.089 4.051 9.161 1.00 97.62 103 GLN A O 1
ATOM 816 N N . LEU A 1 104 ? -2.701 4.699 7.513 1.00 97.56 104 LEU A N 1
ATOM 817 C CA . LEU A 1 104 ? -2.101 3.377 7.313 1.00 97.56 104 LEU A CA 1
ATOM 818 C C . LEU A 1 104 ? -1.315 2.915 8.539 1.00 97.56 104 LEU A C 1
ATOM 820 O O . LEU A 1 104 ? -1.443 1.758 8.937 1.00 97.56 104 LEU A O 1
ATOM 824 N N . THR A 1 105 ? -0.528 3.797 9.158 1.00 97.44 105 THR A N 1
ATOM 825 C CA . THR A 1 105 ? 0.187 3.470 10.399 1.00 97.44 105 THR A CA 1
ATOM 826 C C . THR A 1 105 ? -0.802 3.070 11.491 1.00 97.44 105 THR A C 1
ATOM 828 O O . THR A 1 105 ? -0.727 1.956 11.997 1.00 97.44 105 THR A O 1
ATOM 831 N N . ARG A 1 106 ? -1.826 3.896 11.748 1.00 97.31 106 ARG A N 1
ATOM 832 C CA . ARG A 1 106 ? -2.853 3.602 12.764 1.00 97.31 106 ARG A CA 1
ATOM 833 C C . ARG A 1 106 ? -3.609 2.299 12.509 1.00 97.31 106 ARG A C 1
ATOM 835 O O . ARG A 1 106 ? -3.875 1.561 13.453 1.00 97.31 106 ARG A O 1
ATOM 842 N N . LEU A 1 107 ? -3.965 2.012 11.256 1.00 97.69 107 LEU A N 1
ATOM 843 C CA . LEU A 1 107 ? -4.635 0.762 10.895 1.00 97.69 107 LEU A CA 1
ATOM 844 C C . LEU A 1 107 ? -3.749 -0.451 11.206 1.00 97.69 107 LEU A C 1
ATOM 846 O O . LEU A 1 107 ? -4.223 -1.441 11.761 1.00 97.69 107 LEU A O 1
ATOM 850 N N . ASN A 1 108 ? -2.464 -0.383 10.859 1.00 97.12 108 ASN A N 1
ATOM 851 C CA . ASN A 1 108 ? -1.535 -1.483 11.092 1.00 97.12 108 ASN A CA 1
ATOM 852 C C . ASN A 1 108 ? -1.185 -1.647 12.579 1.00 97.12 108 ASN A C 1
ATOM 854 O O . ASN A 1 108 ? -1.064 -2.782 13.039 1.00 97.12 108 ASN A O 1
ATOM 858 N N . ASP A 1 109 ? -1.105 -0.554 13.341 1.00 96.56 109 ASP A N 1
ATOM 859 C CA . ASP A 1 109 ? -0.957 -0.597 14.800 1.00 96.56 109 ASP A CA 1
ATOM 860 C C . ASP A 1 109 ? -2.174 -1.263 15.450 1.00 96.56 109 ASP A C 1
ATOM 862 O O . ASP A 1 109 ? -2.024 -2.170 16.271 1.00 96.56 109 ASP A O 1
ATOM 866 N N . ALA A 1 110 ? -3.386 -0.890 15.018 1.00 96.81 110 ALA A N 1
ATOM 867 C CA . ALA A 1 110 ? -4.623 -1.521 15.464 1.00 96.81 110 ALA A CA 1
ATOM 868 C C . ALA A 1 110 ? -4.652 -3.019 15.129 1.00 96.81 110 ALA A C 1
ATOM 870 O O . ALA A 1 110 ? -4.935 -3.833 16.008 1.00 96.81 110 ALA A O 1
ATOM 871 N N . ARG A 1 111 ? -4.310 -3.402 13.889 1.00 95.81 111 ARG A N 1
ATOM 872 C CA . ARG A 1 111 ? -4.204 -4.814 13.482 1.00 95.81 111 ARG A CA 1
ATOM 873 C C . ARG A 1 111 ? -3.243 -5.574 14.392 1.00 95.81 111 ARG A C 1
ATOM 875 O O . ARG A 1 111 ? -3.597 -6.654 14.850 1.00 95.81 111 ARG A O 1
ATOM 882 N N . ASN A 1 112 ? -2.051 -5.035 14.641 1.00 95.50 112 ASN A N 1
ATOM 883 C CA . ASN A 1 112 ? -1.038 -5.691 15.467 1.00 95.50 112 ASN A CA 1
ATOM 884 C C . ASN A 1 112 ? -1.508 -5.853 16.916 1.00 95.50 112 ASN A C 1
ATOM 886 O O . ASN A 1 112 ? -1.368 -6.932 17.487 1.00 95.50 112 ASN A O 1
ATOM 890 N N . ALA A 1 113 ? -2.105 -4.811 17.498 1.00 96.06 113 ALA A N 1
ATOM 891 C CA . ALA A 1 113 ? -2.653 -4.867 18.849 1.00 96.06 113 ALA A CA 1
ATOM 892 C C . ALA A 1 113 ? -3.749 -5.941 18.979 1.00 96.06 113 ALA A C 1
ATOM 894 O O . ALA A 1 113 ? -3.728 -6.731 19.921 1.00 96.06 113 ALA A O 1
ATOM 895 N N . ILE A 1 114 ? -4.661 -6.008 18.001 1.00 95.75 114 ILE A N 1
ATOM 896 C CA . ILE A 1 114 ? -5.733 -7.012 17.940 1.00 95.75 114 ILE A CA 1
ATOM 897 C C . ILE A 1 114 ? -5.154 -8.421 17.763 1.00 95.75 114 ILE A C 1
ATOM 899 O O . ILE A 1 114 ? -5.505 -9.324 18.515 1.00 95.75 114 ILE A O 1
ATOM 903 N N . ALA A 1 115 ? -4.261 -8.616 16.789 1.00 94.12 115 ALA A N 1
ATOM 904 C CA . ALA A 1 115 ? -3.715 -9.929 16.444 1.00 94.12 115 ALA A CA 1
ATOM 905 C C . ALA A 1 115 ? -2.892 -10.549 17.582 1.00 94.12 115 ALA A C 1
ATOM 907 O O . ALA A 1 115 ? -2.896 -11.765 17.752 1.00 94.12 115 ALA A O 1
ATOM 908 N N . HIS A 1 116 ? -2.206 -9.719 18.370 1.00 93.62 116 HIS A N 1
ATOM 909 C CA . HIS A 1 116 ? -1.448 -10.169 19.537 1.00 93.62 116 HIS A CA 1
ATOM 910 C C . HIS A 1 116 ? -2.263 -10.171 20.837 1.00 93.62 116 HIS A C 1
ATOM 912 O O . HIS A 1 116 ? -1.725 -10.562 21.869 1.00 93.62 116 HIS A O 1
ATOM 918 N N . ASN A 1 117 ? -3.534 -9.746 20.797 1.00 90.81 117 ASN A N 1
ATOM 919 C CA . ASN A 1 117 ? -4.390 -9.556 21.970 1.00 90.81 117 ASN A CA 1
ATOM 920 C C . ASN A 1 117 ? -3.677 -8.789 23.106 1.00 90.81 117 ASN A C 1
ATOM 922 O O . ASN A 1 117 ? -3.747 -9.150 24.281 1.00 90.81 117 ASN A O 1
ATOM 926 N N . ASP A 1 118 ? -2.925 -7.753 22.728 1.00 93.38 118 ASP A N 1
ATOM 927 C CA . ASP A 1 118 ? -2.070 -6.974 23.622 1.00 93.38 118 ASP A CA 1
ATOM 928 C C . ASP A 1 118 ? -2.892 -5.826 24.222 1.00 93.38 118 ASP A C 1
ATOM 930 O O . ASP A 1 118 ? -3.082 -4.787 23.590 1.00 93.38 118 ASP A O 1
ATOM 934 N N . GLU A 1 119 ? -3.416 -6.021 25.435 1.00 92.62 119 GLU A N 1
ATOM 935 C CA . GLU A 1 119 ? -4.306 -5.053 26.097 1.00 92.62 119 GLU A CA 1
ATOM 936 C C . GLU A 1 119 ? -3.663 -3.674 26.288 1.00 92.62 119 GLU A C 1
ATOM 938 O O . GLU A 1 119 ? -4.344 -2.650 26.188 1.00 92.62 119 GLU A O 1
ATOM 943 N N . LYS A 1 120 ? -2.340 -3.621 26.496 1.00 94.75 120 LYS A N 1
ATOM 944 C CA . LYS A 1 120 ? -1.619 -2.352 26.619 1.00 94.75 120 LYS A CA 1
ATOM 945 C C . LYS A 1 120 ? -1.635 -1.606 25.287 1.00 94.75 120 LYS A C 1
ATOM 947 O O . LYS A 1 120 ? -2.042 -0.446 25.244 1.00 94.75 120 LYS A O 1
ATOM 952 N N . LYS A 1 121 ? -1.277 -2.278 24.189 1.00 94.19 121 LYS A N 1
ATOM 953 C CA . LYS A 1 121 ? -1.336 -1.671 22.848 1.00 94.19 121 LYS A CA 1
ATOM 954 C C . LYS A 1 121 ? -2.762 -1.348 22.421 1.00 94.19 121 LYS A C 1
ATOM 956 O O . LYS A 1 121 ? -2.990 -0.327 21.782 1.00 94.19 121 LYS A O 1
ATOM 961 N N . LEU A 1 122 ? -3.742 -2.175 22.783 1.00 95.56 122 LEU A N 1
ATOM 962 C CA . LEU A 1 122 ? -5.152 -1.889 22.514 1.00 95.56 122 LEU A CA 1
ATOM 963 C C . LEU A 1 122 ? -5.602 -0.612 23.228 1.00 95.56 122 LEU A C 1
ATOM 965 O O . LEU A 1 122 ? -6.329 0.181 22.632 1.00 95.56 122 LEU A O 1
ATOM 969 N N . ALA A 1 123 ? -5.165 -0.385 24.469 1.00 95.19 123 ALA A N 1
ATOM 970 C CA . ALA A 1 123 ? -5.433 0.858 25.187 1.00 95.19 123 ALA A CA 1
ATOM 971 C C . ALA A 1 123 ? -4.758 2.067 24.514 1.00 95.19 123 ALA A C 1
ATOM 973 O O . ALA A 1 123 ? -5.417 3.085 24.303 1.00 95.19 123 ALA A O 1
ATOM 974 N N . GLU A 1 124 ? -3.489 1.939 24.113 1.00 95.44 124 GLU A N 1
ATOM 975 C CA . GLU A 1 124 ? -2.743 2.986 23.396 1.00 95.44 124 GLU A CA 1
ATOM 976 C C . GLU A 1 124 ? -3.423 3.364 22.070 1.00 95.44 124 GLU A C 1
ATOM 978 O O . GLU A 1 124 ? -3.677 4.540 21.804 1.00 95.44 124 GLU A O 1
ATOM 983 N N . VAL A 1 125 ? -3.805 2.371 21.262 1.00 96.00 125 VAL A N 1
ATOM 984 C CA . VAL A 1 125 ? -4.505 2.602 19.992 1.00 96.00 125 VAL A CA 1
ATOM 985 C C . VAL A 1 125 ? -5.876 3.240 20.232 1.00 96.00 125 VAL A C 1
ATOM 987 O O . VAL A 1 125 ? -6.219 4.208 19.553 1.00 96.00 125 VAL A O 1
ATOM 990 N N . ARG A 1 126 ? -6.649 2.758 21.219 1.00 95.44 126 ARG A N 1
ATOM 991 C CA . ARG A 1 126 ? -7.975 3.310 21.565 1.00 95.44 126 ARG A CA 1
ATOM 992 C C . ARG A 1 126 ? -7.910 4.759 22.045 1.00 95.44 126 ARG A C 1
ATOM 994 O O . ARG A 1 126 ? -8.851 5.505 21.784 1.00 95.44 126 ARG A O 1
ATOM 1001 N N . ALA A 1 127 ? -6.828 5.155 22.713 1.00 94.19 127 ALA A N 1
ATOM 1002 C CA . ALA A 1 127 ? -6.618 6.536 23.142 1.00 94.19 127 ALA A CA 1
ATOM 1003 C C . ALA A 1 127 ? -6.432 7.493 21.952 1.00 94.19 127 ALA A C 1
ATOM 1005 O O . ALA A 1 127 ? -6.846 8.648 22.016 1.00 94.19 127 ALA A O 1
ATOM 1006 N N . VAL A 1 128 ? -5.850 7.009 20.850 1.00 93.69 128 VAL A N 1
ATOM 1007 C CA . VAL A 1 128 ? -5.684 7.785 19.613 1.00 93.69 128 VAL A CA 1
ATOM 1008 C C . VAL A 1 128 ? -6.945 7.742 18.749 1.00 93.69 128 VAL A C 1
ATOM 1010 O O . VAL A 1 128 ? -7.317 8.748 18.141 1.00 93.69 128 VAL A O 1
ATOM 1013 N N . GLN A 1 129 ? -7.577 6.572 18.640 1.00 91.69 129 GLN A N 1
ATOM 1014 C CA . GLN A 1 129 ? -8.732 6.358 17.777 1.00 91.69 129 GLN A CA 1
ATOM 1015 C C . GLN A 1 129 ? -9.588 5.168 18.248 1.00 91.69 129 GLN A C 1
ATOM 1017 O O . GLN A 1 129 ? -9.064 4.065 18.417 1.00 91.69 129 GLN A O 1
ATOM 1022 N N . PRO A 1 130 ? -10.918 5.329 18.377 1.00 93.69 130 PRO A N 1
ATOM 1023 C CA . PRO A 1 130 ? -11.805 4.222 18.725 1.00 93.69 130 PRO A CA 1
ATOM 1024 C C . PRO A 1 130 ? -11.744 3.054 17.728 1.00 93.69 130 PRO A C 1
ATOM 1026 O O . PRO A 1 130 ? -11.745 3.248 16.512 1.00 93.69 130 PRO A O 1
ATOM 1029 N N . LEU A 1 131 ? -11.761 1.825 18.252 1.00 95.06 131 LEU A N 1
ATOM 1030 C CA . LEU A 1 131 ? -11.817 0.580 17.470 1.00 95.06 131 LEU A CA 1
ATOM 1031 C C . LEU A 1 131 ? -13.270 0.136 17.259 1.00 95.06 131 LEU A C 1
ATOM 1033 O O . LEU A 1 131 ? -13.700 -0.926 17.714 1.00 95.06 131 LEU A O 1
ATOM 1037 N N . ASP A 1 132 ? -14.042 1.001 16.609 1.00 95.00 132 ASP A N 1
ATOM 1038 C CA . ASP A 1 132 ? -15.462 0.803 16.339 1.00 95.00 132 ASP A CA 1
ATOM 1039 C C . ASP A 1 132 ? -15.769 0.715 14.835 1.00 95.00 132 ASP A C 1
ATOM 1041 O O . ASP A 1 132 ? -14.916 0.913 13.965 1.00 95.00 132 ASP A O 1
ATOM 1045 N N . LEU A 1 133 ? -17.031 0.422 14.520 1.00 95.38 133 LEU A N 1
ATOM 1046 C CA . LEU A 1 133 ? -17.505 0.306 13.144 1.00 95.38 133 LEU A CA 1
ATOM 1047 C C . LEU A 1 133 ? -17.374 1.618 12.351 1.00 95.38 133 LEU A C 1
ATOM 1049 O O . LEU A 1 133 ? -17.167 1.586 11.136 1.00 95.38 133 LEU A O 1
ATOM 1053 N N . VAL A 1 134 ? -17.504 2.776 13.004 1.00 95.81 134 VAL A N 1
ATOM 1054 C CA . VAL A 1 134 ? -17.401 4.082 12.336 1.00 95.81 134 VAL A CA 1
ATOM 1055 C C . VAL A 1 134 ? -15.979 4.283 11.824 1.00 95.81 134 VAL A C 1
ATOM 1057 O O . VAL A 1 134 ? -15.783 4.666 10.670 1.00 95.81 134 VAL A O 1
ATOM 1060 N N . HIS A 1 135 ? -14.984 3.974 12.648 1.00 95.50 135 HIS A N 1
ATOM 1061 C CA . HIS A 1 135 ? -13.579 4.096 12.286 1.00 95.50 135 HIS A CA 1
ATOM 1062 C C . HIS A 1 135 ? -13.132 3.019 11.299 1.00 95.50 135 HIS A C 1
ATOM 1064 O O . HIS A 1 135 ? -12.418 3.346 10.352 1.00 95.50 135 HIS A O 1
ATOM 1070 N N . ALA A 1 136 ? -13.643 1.789 11.414 1.00 97.06 136 ALA A N 1
ATOM 1071 C CA . ALA A 1 136 ? -13.440 0.764 10.389 1.00 97.06 136 ALA A CA 1
ATOM 1072 C C . ALA A 1 136 ? -13.948 1.233 9.010 1.00 97.06 136 ALA A C 1
ATOM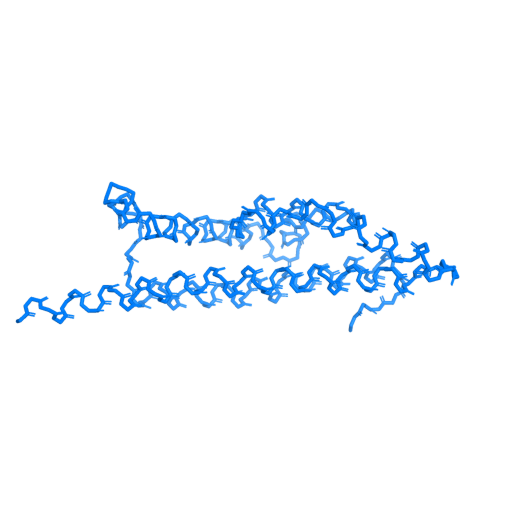 1074 O O . ALA A 1 136 ? -13.253 1.106 8.002 1.00 97.06 136 ALA A O 1
ATOM 1075 N N . ARG A 1 137 ? -15.128 1.865 8.949 1.00 97.44 137 ARG A N 1
ATOM 1076 C CA . ARG A 1 137 ? -15.665 2.439 7.701 1.00 97.44 137 ARG A CA 1
ATOM 1077 C C . ARG A 1 137 ? -14.816 3.594 7.169 1.00 97.44 137 ARG A C 1
ATOM 1079 O O . ARG A 1 137 ? -14.604 3.660 5.961 1.00 97.44 137 ARG A O 1
ATOM 1086 N N . LYS A 1 138 ? -14.315 4.475 8.042 1.00 97.19 138 LYS A N 1
ATOM 1087 C CA . LYS A 1 138 ? -13.390 5.554 7.648 1.00 97.19 138 LYS A CA 1
ATOM 1088 C C . LYS A 1 138 ? -12.103 4.989 7.046 1.00 97.19 138 LYS A C 1
ATOM 1090 O O . LYS A 1 138 ? -11.686 5.459 5.991 1.00 97.19 138 LYS A O 1
ATOM 1095 N N . TRP A 1 139 ? -11.521 3.956 7.661 1.00 98.00 139 TRP A N 1
ATOM 1096 C CA . TRP A 1 139 ? -10.360 3.268 7.097 1.00 98.00 139 TRP A CA 1
ATOM 1097 C C . TRP A 1 139 ? -10.674 2.644 5.749 1.00 98.00 139 TRP A C 1
ATOM 1099 O O . TRP A 1 139 ? -9.933 2.895 4.812 1.00 98.00 139 TRP A O 1
ATOM 1109 N N . ARG A 1 140 ? -11.798 1.939 5.597 1.00 98.31 140 ARG A N 1
ATOM 1110 C CA . ARG A 1 140 ? -12.211 1.401 4.293 1.00 98.31 140 ARG A CA 1
ATOM 1111 C C . ARG A 1 140 ? -12.273 2.483 3.209 1.00 98.31 140 ARG A C 1
ATOM 1113 O O . ARG A 1 140 ? -11.729 2.298 2.129 1.00 98.31 140 ARG A O 1
ATOM 1120 N N . THR A 1 141 ? -12.909 3.620 3.490 1.00 98.19 141 THR A N 1
ATOM 1121 C CA . THR A 1 141 ? -12.989 4.734 2.530 1.00 98.19 141 THR A CA 1
ATOM 1122 C C . THR A 1 141 ? -11.605 5.285 2.181 1.00 98.19 141 THR A C 1
ATOM 1124 O O . THR A 1 141 ? -11.323 5.546 1.014 1.00 98.19 141 THR A O 1
ATOM 1127 N N . MET A 1 142 ? -10.730 5.438 3.177 1.00 97.81 142 MET A N 1
ATOM 1128 C CA . MET A 1 142 ? -9.352 5.886 2.974 1.00 97.81 142 MET A CA 1
ATOM 1129 C C . MET A 1 142 ? -8.544 4.884 2.138 1.00 97.81 142 MET A C 1
ATOM 1131 O O . MET A 1 142 ? -7.857 5.304 1.210 1.00 97.81 142 MET A O 1
ATOM 1135 N N . LEU A 1 143 ? -8.684 3.581 2.405 1.00 98.44 143 LEU A N 1
ATOM 1136 C CA . LEU A 1 143 ? -8.035 2.511 1.646 1.00 98.44 143 LEU A CA 1
ATOM 1137 C C . LEU A 1 143 ? -8.497 2.496 0.185 1.00 98.44 143 LEU A C 1
ATOM 1139 O O . LEU A 1 143 ? -7.672 2.419 -0.714 1.00 98.44 143 LEU A O 1
ATOM 1143 N N . ASN A 1 144 ? -9.789 2.681 -0.085 1.00 98.25 144 ASN A N 1
ATOM 1144 C CA . ASN A 1 144 ? -10.262 2.804 -1.467 1.00 98.25 144 ASN A CA 1
ATOM 1145 C C . ASN A 1 144 ? -9.612 3.999 -2.182 1.00 98.25 144 ASN A C 1
ATOM 1147 O O . ASN A 1 144 ? -9.184 3.890 -3.329 1.00 98.25 144 ASN A O 1
ATOM 1151 N N . ALA A 1 145 ? -9.506 5.143 -1.499 1.00 97.81 145 ALA A N 1
ATOM 1152 C CA . ALA A 1 145 ? -8.883 6.332 -2.067 1.00 97.81 145 ALA A CA 1
ATOM 1153 C C . ALA A 1 145 ? -7.377 6.148 -2.315 1.00 97.81 145 ALA A C 1
ATOM 1155 O O . ALA A 1 145 ? -6.868 6.646 -3.319 1.00 97.81 145 ALA A O 1
ATOM 1156 N N . ILE A 1 146 ? -6.666 5.456 -1.419 1.00 97.56 146 ILE A N 1
ATOM 1157 C CA . ILE A 1 146 ? -5.232 5.218 -1.589 1.00 97.56 146 ILE A CA 1
ATOM 1158 C C . ILE A 1 146 ? -4.949 4.162 -2.656 1.00 97.56 146 ILE A C 1
ATOM 1160 O O . ILE A 1 146 ? -4.002 4.331 -3.412 1.00 97.56 146 ILE A O 1
ATOM 1164 N N . THR A 1 147 ? -5.789 3.133 -2.778 1.00 98.25 147 THR A N 1
ATOM 1165 C CA . THR A 1 147 ? -5.724 2.139 -3.857 1.00 98.25 147 THR A CA 1
ATOM 1166 C C . THR A 1 147 ? -5.773 2.819 -5.222 1.00 98.25 147 THR A C 1
ATOM 1168 O O . THR A 1 147 ? -4.865 2.621 -6.021 1.00 98.25 147 THR A O 1
ATOM 1171 N N . ILE A 1 148 ? -6.751 3.706 -5.444 1.00 98.19 148 ILE A N 1
ATOM 1172 C CA . ILE A 1 148 ? -6.854 4.494 -6.686 1.00 98.19 148 ILE A CA 1
ATOM 1173 C C . ILE A 1 148 ? -5.609 5.370 -6.888 1.00 98.19 148 ILE A C 1
ATOM 1175 O O . ILE A 1 148 ? -5.103 5.499 -8.001 1.00 98.19 148 ILE A O 1
ATOM 1179 N N . GLY A 1 149 ? -5.111 5.980 -5.809 1.00 98.06 149 GLY A N 1
ATOM 1180 C CA . GLY A 1 149 ? -3.936 6.844 -5.865 1.00 98.06 149 GLY A CA 1
ATOM 1181 C C . GLY A 1 149 ? -2.659 6.106 -6.260 1.00 98.06 149 GLY A C 1
ATOM 1182 O O . GLY A 1 149 ? -1.924 6.576 -7.128 1.00 98.06 149 GLY A O 1
ATOM 1183 N N . ILE A 1 150 ? -2.399 4.958 -5.632 1.00 98.12 150 ILE A N 1
ATOM 1184 C CA . ILE A 1 150 ? -1.234 4.116 -5.920 1.00 98.12 150 ILE A CA 1
ATOM 1185 C C . ILE A 1 150 ? -1.327 3.599 -7.354 1.00 98.12 150 ILE A C 1
ATOM 1187 O O . ILE A 1 150 ? -0.369 3.769 -8.099 1.00 98.12 150 ILE A O 1
ATOM 1191 N N . ASP A 1 151 ? -2.477 3.055 -7.754 1.00 98.31 151 ASP A N 1
ATOM 1192 C CA . ASP A 1 151 ? -2.718 2.575 -9.118 1.00 98.31 151 ASP A CA 1
ATOM 1193 C C . ASP A 1 151 ? -2.416 3.658 -10.167 1.00 98.31 151 ASP A C 1
ATOM 1195 O O . ASP A 1 151 ? -1.624 3.441 -11.083 1.00 98.31 151 ASP A O 1
ATOM 1199 N N . SER A 1 152 ? -2.927 4.876 -9.961 1.00 98.19 152 SER A N 1
ATOM 1200 C CA . SER A 1 152 ? -2.693 6.011 -10.865 1.00 98.19 152 SER A CA 1
ATOM 1201 C C . SER A 1 152 ? -1.209 6.381 -10.967 1.00 98.19 152 SER A C 1
ATOM 1203 O O . SER A 1 152 ? -0.681 6.589 -12.060 1.00 98.19 152 SER A O 1
ATOM 1205 N N . VAL A 1 153 ? -0.509 6.466 -9.831 1.00 98.19 153 VAL A N 1
ATOM 1206 C CA . VAL A 1 153 ? 0.920 6.813 -9.795 1.00 98.19 153 VAL A CA 1
ATOM 1207 C C . VAL A 1 153 ? 1.774 5.737 -10.460 1.00 98.19 153 VAL A C 1
ATOM 1209 O O . VAL A 1 153 ? 2.667 6.064 -11.244 1.00 98.19 153 VAL A O 1
ATOM 1212 N N . VAL A 1 154 ? 1.496 4.466 -10.171 1.00 98.06 154 VAL A N 1
ATOM 1213 C CA . VAL A 1 154 ? 2.216 3.331 -10.754 1.00 98.06 154 VAL A CA 1
ATOM 1214 C C . VAL A 1 154 ? 1.966 3.270 -12.259 1.00 98.06 154 VAL A C 1
ATOM 1216 O O . VAL A 1 154 ? 2.929 3.172 -13.019 1.00 98.06 154 VAL A O 1
ATOM 1219 N N . THR A 1 155 ? 0.717 3.450 -12.698 1.00 98.19 155 THR A N 1
ATOM 1220 C CA . THR A 1 155 ? 0.349 3.534 -14.119 1.00 98.19 155 THR A CA 1
ATOM 1221 C C . THR A 1 155 ? 1.169 4.601 -14.831 1.00 98.19 155 THR A C 1
ATOM 1223 O O . THR A 1 155 ? 1.817 4.322 -15.840 1.00 98.19 155 THR A O 1
ATOM 1226 N N . VAL A 1 156 ? 1.188 5.827 -14.296 1.00 98.00 156 VAL A N 1
ATOM 1227 C CA . VAL A 1 156 ? 1.925 6.953 -14.891 1.00 98.00 156 VAL A CA 1
ATOM 1228 C C . VAL A 1 156 ? 3.425 6.670 -14.942 1.00 98.00 156 VAL A C 1
ATOM 1230 O O . VAL A 1 156 ? 4.074 6.983 -15.942 1.00 98.00 156 VAL A O 1
ATOM 1233 N N . HIS A 1 157 ? 3.990 6.090 -13.883 1.00 97.56 157 HIS A N 1
ATOM 1234 C CA . HIS A 1 157 ? 5.415 5.774 -13.816 1.00 97.56 157 HIS A CA 1
ATOM 1235 C C . HIS A 1 157 ? 5.816 4.701 -14.829 1.00 97.56 157 HIS A C 1
ATOM 1237 O O . HIS A 1 157 ? 6.721 4.921 -15.634 1.00 97.56 157 HIS A O 1
ATOM 1243 N N . LEU A 1 158 ? 5.112 3.568 -14.842 1.00 96.56 158 LEU A N 1
ATOM 1244 C CA . LEU A 1 158 ? 5.387 2.475 -15.774 1.00 96.56 158 LEU A CA 1
ATOM 1245 C C . LEU A 1 158 ? 5.144 2.901 -17.223 1.00 96.56 158 LEU A C 1
ATOM 1247 O O . LEU A 1 158 ? 5.941 2.559 -18.091 1.00 96.56 158 LEU A O 1
ATOM 1251 N N . SER A 1 159 ? 4.124 3.725 -17.479 1.00 96.50 159 SER A N 1
ATOM 1252 C CA . SER A 1 159 ? 3.869 4.254 -18.824 1.00 96.50 159 SER A CA 1
ATOM 1253 C C . SER A 1 159 ? 5.043 5.061 -19.365 1.00 96.50 159 SER A C 1
ATOM 1255 O O . SER A 1 159 ? 5.409 4.926 -20.530 1.00 96.50 159 SER A O 1
ATOM 1257 N N . LYS A 1 160 ? 5.673 5.882 -18.515 1.00 95.25 160 LYS A N 1
ATOM 1258 C CA . LYS A 1 160 ? 6.872 6.644 -18.893 1.00 95.25 160 LYS A CA 1
ATOM 1259 C C . LYS A 1 160 ? 8.071 5.740 -19.148 1.00 95.25 160 LYS A C 1
ATOM 1261 O O . LYS A 1 160 ? 8.865 6.032 -20.033 1.00 95.25 160 LYS A O 1
ATOM 1266 N N . LEU A 1 161 ? 8.205 4.672 -18.367 1.00 92.62 161 LEU A N 1
ATOM 1267 C CA . LEU A 1 161 ? 9.325 3.748 -18.479 1.00 92.62 161 LEU A CA 1
ATOM 1268 C C . LEU A 1 161 ? 9.228 2.877 -19.740 1.00 92.62 161 LEU A C 1
ATOM 1270 O O . LEU A 1 161 ? 10.241 2.628 -20.385 1.00 92.62 161 LEU A O 1
ATOM 1274 N N . MET A 1 162 ? 8.023 2.420 -20.088 1.00 93.88 162 MET 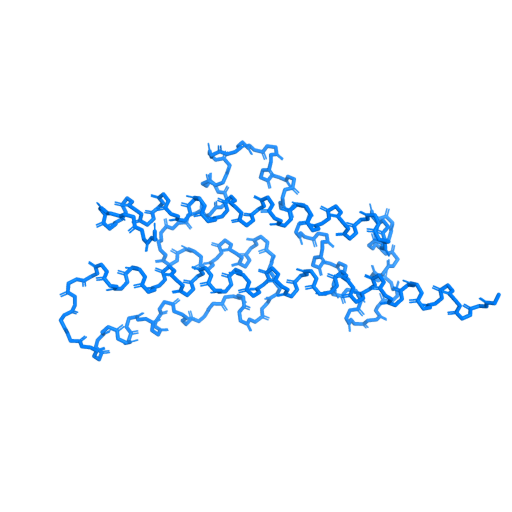A N 1
ATOM 1275 C CA . MET A 1 162 ? 7.789 1.458 -21.173 1.00 93.88 162 MET A CA 1
ATOM 1276 C C . MET A 1 162 ? 7.363 2.115 -22.494 1.00 93.88 162 MET A C 1
ATOM 1278 O O . MET A 1 162 ? 7.446 1.492 -23.548 1.00 93.88 162 MET A O 1
ATOM 1282 N N . GLY A 1 163 ? 6.889 3.364 -22.458 1.00 93.06 163 GLY A N 1
ATOM 1283 C CA . GLY A 1 163 ? 6.375 4.088 -23.625 1.00 93.06 163 GLY A CA 1
ATOM 1284 C C . GLY A 1 163 ? 4.906 3.801 -23.972 1.00 93.06 163 GLY A C 1
ATOM 1285 O O . GLY A 1 163 ? 4.396 4.360 -24.940 1.00 93.06 163 GLY A O 1
ATOM 1286 N N . HIS A 1 164 ? 4.211 2.967 -23.194 1.00 92.38 164 HIS A N 1
ATOM 1287 C CA . HIS A 1 164 ? 2.783 2.660 -23.336 1.00 92.38 164 HIS A CA 1
ATOM 1288 C C . HIS A 1 164 ? 2.158 2.321 -21.973 1.00 92.38 164 HIS A C 1
ATOM 1290 O O . HIS A 1 164 ? 2.878 1.999 -21.030 1.00 92.38 164 HIS A O 1
ATOM 1296 N N . ALA A 1 165 ? 0.826 2.354 -21.869 1.00 93.19 165 ALA A N 1
ATOM 1297 C CA . ALA A 1 165 ? 0.125 2.021 -20.627 1.00 93.19 165 ALA A CA 1
ATOM 1298 C C . ALA A 1 165 ? 0.360 0.551 -20.201 1.00 93.19 165 ALA A C 1
ATOM 1300 O O . ALA A 1 165 ? 0.403 -0.323 -21.075 1.00 93.19 165 ALA A O 1
ATOM 1301 N N . PRO A 1 166 ? 0.546 0.270 -18.893 1.00 92.88 166 PRO A N 1
ATOM 1302 C CA . PRO A 1 166 ? 0.735 -1.088 -18.375 1.00 92.88 166 PRO A CA 1
ATOM 1303 C C . PRO A 1 166 ? -0.559 -1.918 -18.331 1.00 92.88 166 PRO A C 1
ATOM 1305 O O . PRO A 1 166 ? -0.480 -3.143 -18.429 1.00 92.88 166 PRO A O 1
ATOM 1308 N N . TRP A 1 167 ? -1.713 -1.257 -18.203 1.00 94.56 167 TRP A N 1
ATOM 1309 C CA . TRP A 1 167 ? -3.072 -1.799 -18.272 1.00 94.56 167 TRP A CA 1
ATOM 1310 C C . TRP A 1 167 ? -4.034 -0.751 -18.837 1.00 94.56 167 TRP A C 1
ATOM 1312 O O . TRP A 1 167 ? -3.701 0.457 -18.767 1.00 94.56 167 TRP A O 1
#

Sequence (167 aa):
MPGRQTLTVQINFALITGLSSEFQGFARQLHDESIYAFVNATTVPDPTIRQVVRSQFASGRSLDRQNPTPSALGSDYKAFGLILWDSLEAMYGKAKREHWNTQLTRLNDARNAIAHNDEKKLAEVRAVQPLDLVHARKWRTMLNAITIGIDSVVTVHLSKLMGHAPW

Folds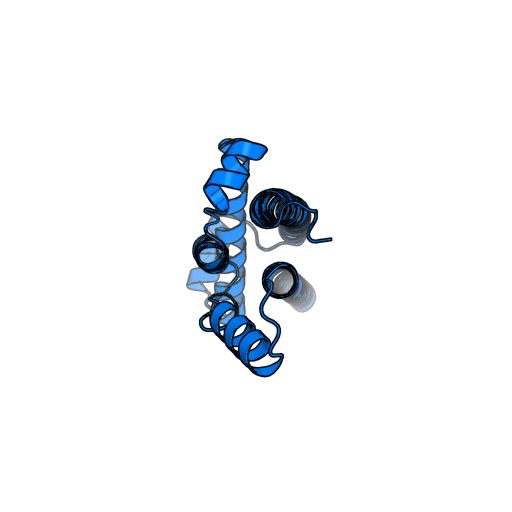eek 3Di:
DVVVVVVQLVVLLVLLLVLQVVLLVLLLVVLLLLLVLLLVLDPPPDPVVSVVSSCVLNPPQLSVPDTPAPVSSQVSCVVLVDRQLVLLCVVPNDVLSVVLNVLSVLSRLSNVCSVVVPVVSPVVSCVVPNSHPVSSVVSNVSSVVVSVSSSVSSQVSSCVVSVHGSD

Secondary structure (DSSP, 8-state):
-HHHHHHHHHHHHHHHHHHHHHHHHHHHHHHHHHHHHHHHHS----HHHHHHHHHHHHTT-GGGTS---HHHHHHHTGGGT--HHHHHHHHH-HHHHHHHHHHHHHHHHHHHHHHTT-HHHHHHHHHHS--SHHHHHHHHHHHHHHHHHHHHHHHHHHHHHHSS---